Protein AF-A0AAD9LVX7-F1 (afdb_monomer_lite)

Radius of gyration: 35.83 Å; chains: 1; bounding box: 76×62×106 Å

Structure (mmCIF, N/CA/C/O backbone):
data_AF-A0AAD9LVX7-F1
#
_entry.id   AF-A0AAD9LVX7-F1
#
loop_
_atom_site.group_PDB
_atom_site.id
_atom_site.type_symbol
_atom_site.label_atom_id
_atom_site.label_alt_id
_atom_site.label_comp_id
_atom_site.label_asym_id
_atom_site.label_entity_id
_atom_site.label_seq_id
_atom_site.pdbx_PDB_ins_code
_atom_site.Cartn_x
_atom_site.Cartn_y
_atom_site.Cartn_z
_atom_site.occupancy
_atom_site.B_iso_or_equiv
_atom_site.auth_seq_id
_atom_site.auth_comp_id
_atom_site.auth_asym_id
_atom_site.auth_atom_id
_atom_site.pdbx_PDB_model_num
ATOM 1 N N . MET A 1 1 ? 54.732 -47.349 -86.426 1.00 45.59 1 MET A N 1
ATOM 2 C CA . MET A 1 1 ? 56.148 -47.121 -86.055 1.00 45.59 1 MET A CA 1
ATOM 3 C C . MET A 1 1 ? 56.291 -45.668 -85.636 1.00 45.59 1 MET A C 1
ATOM 5 O O . MET A 1 1 ? 55.829 -44.815 -86.376 1.00 45.59 1 MET A O 1
ATOM 9 N N . GLY A 1 2 ? 56.847 -45.414 -84.447 1.00 40.84 2 GLY A N 1
ATOM 10 C CA . GLY A 1 2 ? 57.030 -44.072 -83.874 1.00 40.84 2 GLY A CA 1
ATOM 11 C C . GLY A 1 2 ? 56.782 -44.041 -82.359 1.00 40.84 2 GLY A C 1
ATOM 12 O O . GLY A 1 2 ? 55.695 -43.693 -81.920 1.00 40.84 2 GLY A O 1
ATOM 13 N N . ARG A 1 3 ? 57.773 -44.469 -81.566 1.00 44.25 3 ARG A N 1
ATOM 14 C CA . ARG A 1 3 ? 57.918 -44.171 -80.119 1.00 44.25 3 ARG A CA 1
ATOM 15 C C . ARG A 1 3 ? 58.679 -42.830 -79.980 1.00 44.25 3 ARG A C 1
ATOM 17 O O . ARG A 1 3 ? 59.318 -42.450 -80.958 1.00 44.25 3 ARG 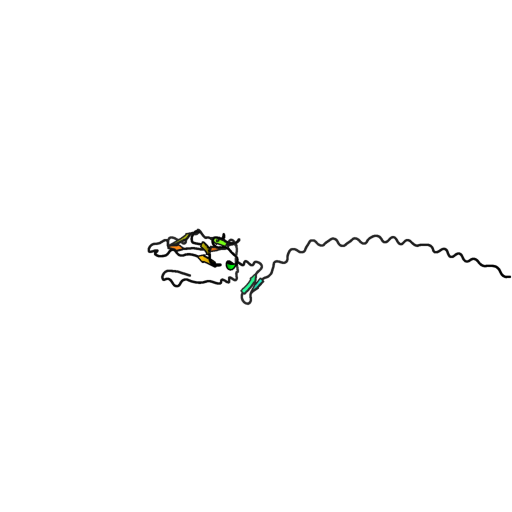A O 1
ATOM 24 N N . PRO A 1 4 ? 58.920 -42.290 -78.772 1.00 53.53 4 PRO A N 1
ATOM 25 C CA . PRO A 1 4 ? 58.061 -41.973 -77.619 1.00 53.53 4 PRO A CA 1
ATOM 26 C C . PRO A 1 4 ? 58.272 -40.486 -77.201 1.00 53.53 4 PRO A C 1
ATOM 28 O O . PRO A 1 4 ? 59.123 -39.816 -77.773 1.00 53.53 4 PRO A O 1
ATOM 31 N N . SER A 1 5 ? 57.603 -39.962 -76.166 1.00 45.97 5 SER A N 1
ATOM 32 C CA . SER A 1 5 ? 58.277 -38.985 -75.286 1.00 45.97 5 SER A CA 1
ATOM 33 C C . SER A 1 5 ? 57.586 -38.826 -73.933 1.00 45.97 5 SER A C 1
ATOM 35 O O . SER A 1 5 ? 56.388 -38.570 -73.849 1.00 45.97 5 SER A O 1
ATOM 37 N N . LEU A 1 6 ? 58.386 -39.019 -72.886 1.00 49.50 6 LEU A N 1
ATOM 38 C CA . LEU A 1 6 ? 58.090 -38.787 -71.477 1.00 49.50 6 LEU A CA 1
ATOM 39 C C . LEU A 1 6 ? 57.990 -37.278 -71.213 1.00 49.50 6 LEU A C 1
ATOM 41 O O . LEU A 1 6 ? 58.884 -36.537 -71.609 1.00 49.50 6 LEU A O 1
ATOM 45 N N . LEU A 1 7 ? 57.005 -36.846 -70.427 1.00 43.28 7 LEU A N 1
ATOM 46 C CA . LEU A 1 7 ? 57.102 -35.602 -69.662 1.00 43.28 7 LEU A CA 1
ATOM 47 C C . LEU A 1 7 ? 56.508 -35.838 -68.273 1.00 43.28 7 LEU A C 1
ATOM 49 O O . LEU A 1 7 ? 55.300 -35.838 -68.058 1.00 43.28 7 LEU A O 1
ATOM 53 N N . VAL A 1 8 ? 57.417 -36.110 -67.342 1.00 49.88 8 VAL A N 1
ATOM 54 C CA . VAL A 1 8 ? 57.184 -36.113 -65.901 1.00 49.88 8 VAL A CA 1
ATOM 55 C C . VAL A 1 8 ? 57.085 -34.652 -65.463 1.00 49.88 8 VAL A C 1
ATOM 57 O O . VAL A 1 8 ? 58.061 -33.916 -65.566 1.00 49.88 8 VAL A O 1
ATOM 60 N N . MET A 1 9 ? 55.918 -34.228 -64.979 1.00 43.91 9 MET A N 1
ATOM 61 C CA . MET A 1 9 ? 55.742 -32.951 -64.282 1.00 43.91 9 MET A CA 1
ATOM 62 C C . MET A 1 9 ? 55.531 -33.245 -62.799 1.00 43.91 9 MET A C 1
ATOM 64 O O . MET A 1 9 ? 54.458 -33.666 -62.371 1.00 43.91 9 MET A O 1
ATOM 68 N N . VAL A 1 10 ? 56.597 -33.056 -62.024 1.00 51.09 10 VAL A N 1
ATOM 69 C CA . VAL A 1 10 ? 56.564 -33.037 -60.561 1.00 51.09 10 VAL A CA 1
ATOM 70 C C . VAL A 1 10 ? 55.946 -31.706 -60.136 1.00 51.09 10 VAL A C 1
ATOM 72 O O . VAL A 1 10 ? 56.569 -30.660 -60.296 1.00 51.09 10 VAL A O 1
ATOM 75 N N . PHE A 1 11 ? 54.733 -31.728 -59.585 1.00 43.81 11 PHE A N 1
ATOM 76 C CA . PHE A 1 11 ? 54.185 -30.569 -58.882 1.00 43.81 11 PHE A CA 1
ATOM 77 C C . PHE A 1 11 ? 54.634 -30.613 -57.418 1.00 43.81 11 PHE A C 1
ATOM 79 O O . PHE A 1 11 ? 54.186 -31.455 -56.641 1.00 43.81 11 PHE A O 1
ATOM 86 N N . LEU A 1 12 ? 55.543 -29.703 -57.049 1.00 47.69 12 LEU A N 1
ATOM 87 C CA . LEU A 1 12 ? 55.889 -29.411 -55.658 1.00 47.69 12 LEU A CA 1
ATOM 88 C C . LEU A 1 12 ? 54.640 -28.896 -54.925 1.00 47.69 12 LEU A C 1
ATOM 90 O O . LEU A 1 12 ? 54.107 -27.838 -55.258 1.00 47.69 12 LEU A O 1
ATOM 94 N N . ALA A 1 13 ? 54.203 -29.618 -53.895 1.00 52.31 13 ALA A N 1
ATOM 95 C CA . ALA A 1 13 ? 53.207 -29.135 -52.951 1.00 52.31 13 ALA A CA 1
ATOM 96 C C . ALA A 1 13 ? 53.859 -28.132 -51.982 1.00 52.31 13 ALA A C 1
ATOM 98 O O . ALA A 1 13 ? 54.647 -28.512 -51.116 1.00 52.31 13 ALA A O 1
ATOM 99 N N . ALA A 1 14 ? 53.535 -26.847 -52.122 1.00 51.28 14 ALA A N 1
ATOM 100 C CA . ALA A 1 14 ? 53.868 -25.832 -51.129 1.00 51.28 14 ALA A CA 1
ATOM 101 C C . ALA A 1 14 ? 52.825 -25.873 -49.999 1.00 51.28 14 ALA A C 1
ATOM 103 O O . ALA A 1 14 ? 51.720 -25.350 -50.137 1.00 51.28 14 ALA A O 1
ATOM 104 N N . CYS A 1 15 ? 53.159 -26.507 -48.874 1.00 43.66 15 CYS A N 1
ATOM 105 C CA . CYS A 1 15 ? 52.340 -26.445 -47.665 1.00 43.66 15 CYS A CA 1
ATOM 106 C C . CYS A 1 15 ? 52.493 -25.063 -47.015 1.00 43.66 15 CYS A C 1
ATOM 108 O O . CYS A 1 15 ? 53.420 -24.830 -46.243 1.00 43.66 15 CYS A O 1
ATOM 110 N N . ALA A 1 16 ? 51.586 -24.135 -47.322 1.00 49.12 16 ALA A N 1
ATOM 111 C CA . ALA A 1 16 ? 51.451 -22.898 -46.564 1.00 49.12 16 ALA A CA 1
ATOM 112 C C . ALA A 1 16 ? 50.833 -23.220 -45.192 1.00 49.12 16 ALA A C 1
ATOM 114 O O . ALA A 1 16 ? 49.634 -23.469 -45.074 1.00 49.12 16 ALA A O 1
ATOM 115 N N . SER A 1 17 ? 51.652 -23.241 -44.142 1.00 58.78 17 SER A N 1
ATOM 116 C CA . SER A 1 17 ? 51.175 -23.329 -42.762 1.00 58.78 17 SER A CA 1
ATOM 117 C C . SER A 1 17 ? 50.508 -22.007 -42.372 1.00 58.78 17 SER A C 1
ATOM 119 O O . SER A 1 17 ? 51.183 -21.027 -42.059 1.00 58.78 17 SER A O 1
ATOM 121 N N . ALA A 1 18 ? 49.177 -21.967 -42.403 1.00 50.09 18 ALA A N 1
ATOM 122 C CA . ALA A 1 18 ? 48.407 -20.869 -41.839 1.00 50.09 18 ALA A CA 1
ATOM 123 C C . ALA A 1 18 ? 48.457 -20.956 -40.306 1.00 50.09 18 ALA A C 1
ATOM 125 O O . ALA A 1 18 ? 47.825 -21.823 -39.700 1.00 50.09 18 ALA A O 1
ATOM 126 N N . SER A 1 19 ? 49.208 -20.062 -39.665 1.00 57.94 19 SER A N 1
ATOM 127 C CA . SER A 1 19 ? 49.110 -19.867 -38.217 1.00 57.94 19 SER A CA 1
ATOM 128 C C . SER A 1 19 ? 47.691 -19.389 -37.879 1.00 57.94 19 SER A C 1
ATOM 130 O O . SER A 1 19 ? 47.219 -18.436 -38.506 1.00 57.94 19 SER A O 1
ATOM 132 N N . PRO A 1 20 ? 46.980 -20.005 -36.917 1.00 49.97 20 PRO A N 1
ATOM 133 C CA . PRO A 1 20 ? 45.634 -19.572 -36.576 1.00 49.97 20 PRO A CA 1
ATOM 134 C C . PRO A 1 20 ? 45.671 -18.137 -36.043 1.00 49.97 20 PRO A C 1
ATOM 136 O O . PRO A 1 20 ? 46.357 -17.837 -35.064 1.00 49.97 20 PRO A O 1
ATOM 139 N N . ALA A 1 21 ? 44.914 -17.248 -36.688 1.00 56.84 21 ALA A N 1
ATOM 140 C CA . ALA A 1 21 ? 44.668 -15.910 -36.178 1.00 56.84 21 ALA A CA 1
ATOM 141 C C . ALA A 1 21 ? 44.067 -16.016 -34.768 1.00 56.84 21 ALA A C 1
ATOM 143 O O . ALA A 1 21 ? 43.119 -16.772 -34.528 1.00 56.84 21 ALA A O 1
ATOM 144 N N . ARG A 1 22 ? 44.642 -15.268 -33.822 1.00 53.34 22 ARG A N 1
ATOM 145 C CA . ARG A 1 22 ? 44.173 -15.202 -32.436 1.00 53.34 22 ARG A CA 1
ATOM 146 C C . ARG A 1 22 ? 42.701 -14.783 -32.457 1.00 53.34 22 ARG A C 1
ATOM 148 O O . ARG A 1 22 ? 42.390 -13.676 -32.891 1.00 53.34 22 ARG A O 1
ATOM 155 N N . ARG A 1 23 ? 41.797 -15.677 -32.033 1.00 48.44 23 ARG A N 1
ATOM 156 C CA . ARG A 1 23 ? 40.366 -15.361 -31.914 1.00 48.44 23 ARG A CA 1
ATOM 157 C C . ARG A 1 23 ? 40.219 -14.088 -31.071 1.00 48.44 23 ARG A C 1
ATOM 159 O O . ARG A 1 23 ? 40.911 -13.989 -30.053 1.00 48.44 23 ARG A O 1
ATOM 166 N N . PRO A 1 24 ? 39.357 -13.132 -31.457 1.00 51.03 24 PRO A N 1
ATOM 167 C CA . PRO A 1 24 ? 39.052 -12.007 -30.589 1.00 51.03 24 PRO A CA 1
ATOM 168 C C . PRO A 1 24 ? 38.587 -12.568 -29.243 1.00 51.03 24 PRO A C 1
ATOM 170 O O . PRO A 1 24 ? 37.709 -13.433 -29.199 1.00 51.03 24 PRO A O 1
ATOM 173 N N . SER A 1 25 ? 39.226 -12.131 -28.153 1.00 56.84 25 SER A N 1
ATOM 174 C CA . SER A 1 25 ? 38.724 -12.421 -26.811 1.00 56.84 25 SER A CA 1
ATOM 175 C C . SER A 1 25 ? 37.248 -12.031 -26.763 1.00 56.84 25 SER A C 1
ATOM 177 O O . SER A 1 25 ? 36.914 -10.957 -27.275 1.00 56.84 25 SER A O 1
ATOM 179 N N . PRO A 1 26 ? 36.367 -12.837 -26.144 1.00 48.19 26 PRO A N 1
ATOM 180 C CA . PRO A 1 26 ? 35.028 -12.375 -25.835 1.00 48.19 26 PRO A CA 1
ATOM 181 C C . PRO A 1 26 ? 35.179 -11.077 -25.047 1.00 48.19 26 PRO A C 1
ATOM 183 O O . PRO A 1 26 ? 35.809 -11.057 -23.984 1.00 48.19 26 PRO A O 1
ATOM 186 N N . SER A 1 27 ? 34.667 -9.977 -25.593 1.00 57.34 27 SER A N 1
ATOM 187 C CA . SER A 1 27 ? 34.474 -8.774 -24.804 1.00 57.34 27 SER A CA 1
ATOM 188 C C . SER A 1 27 ? 33.665 -9.177 -23.575 1.00 57.34 27 SER A C 1
ATOM 190 O O . SER A 1 27 ? 32.687 -9.924 -23.668 1.00 57.34 27 SER A O 1
ATOM 192 N N . LYS A 1 28 ? 34.119 -8.728 -22.401 1.00 50.62 28 LYS A N 1
ATOM 193 C CA . LYS A 1 28 ? 33.353 -8.806 -21.155 1.00 50.62 28 LYS A CA 1
ATOM 194 C C . LYS A 1 28 ? 31.904 -8.414 -21.493 1.00 50.62 28 LYS A C 1
ATOM 196 O O . LYS A 1 28 ? 31.755 -7.394 -22.174 1.00 50.62 28 LYS A O 1
ATOM 201 N N . PRO A 1 29 ? 30.871 -9.191 -21.104 1.00 50.69 29 PRO A N 1
ATOM 202 C CA . PRO A 1 29 ? 29.495 -8.828 -21.414 1.00 50.69 29 PRO A CA 1
ATOM 203 C C . PRO A 1 29 ? 29.289 -7.371 -21.015 1.00 50.69 29 PRO A C 1
ATOM 205 O O . PRO A 1 29 ? 29.652 -6.990 -19.896 1.00 50.69 29 PRO A O 1
ATOM 208 N N . ALA A 1 30 ? 28.792 -6.552 -21.944 1.00 57.50 30 ALA A N 1
ATOM 209 C CA . ALA A 1 30 ? 28.397 -5.194 -21.617 1.00 57.50 30 ALA A CA 1
ATOM 210 C C . ALA A 1 30 ? 27.492 -5.273 -20.382 1.00 57.50 30 ALA A C 1
ATOM 212 O O . ALA A 1 30 ? 26.610 -6.136 -20.319 1.00 57.50 30 ALA A O 1
ATOM 213 N N . ALA A 1 31 ? 27.760 -4.434 -19.378 1.00 55.72 31 ALA A N 1
ATOM 214 C CA . ALA A 1 31 ? 26.890 -4.346 -18.215 1.00 55.72 31 ALA A CA 1
ATOM 215 C C . ALA A 1 31 ? 25.439 -4.200 -18.712 1.00 55.72 31 ALA A C 1
ATOM 217 O O . ALA A 1 31 ? 25.233 -3.467 -19.686 1.00 55.72 31 ALA A O 1
ATOM 218 N N . PRO A 1 32 ? 24.457 -4.900 -18.111 1.00 53.56 32 PRO A N 1
ATOM 219 C CA . PRO A 1 32 ? 23.066 -4.768 -18.515 1.00 53.56 32 PRO A CA 1
ATOM 220 C C . PRO A 1 32 ? 22.719 -3.284 -18.575 1.00 53.56 32 PRO A C 1
ATOM 222 O O . PRO A 1 32 ? 22.871 -2.581 -17.574 1.00 53.56 32 PRO A O 1
ATOM 225 N N . VAL A 1 33 ? 22.323 -2.795 -19.753 1.00 56.25 33 VAL A N 1
ATOM 226 C CA . VAL A 1 33 ? 21.840 -1.420 -19.884 1.00 56.25 33 VAL A CA 1
ATOM 227 C C . VAL A 1 33 ? 20.663 -1.306 -18.915 1.00 56.25 33 VAL A C 1
ATOM 229 O O . VAL A 1 33 ? 19.728 -2.106 -19.037 1.00 56.25 33 VAL A O 1
ATOM 232 N N . PRO A 1 34 ? 20.705 -0.395 -17.925 1.00 61.19 34 PRO A N 1
ATOM 233 C CA . PRO A 1 34 ? 19.588 -0.204 -17.013 1.00 61.19 34 PRO A CA 1
ATOM 234 C C . PRO A 1 34 ? 18.339 0.015 -17.857 1.00 61.19 34 PRO A C 1
ATOM 236 O O . PRO A 1 34 ? 18.362 0.851 -18.757 1.00 61.19 34 PRO A O 1
ATOM 239 N N . SER A 1 35 ? 17.281 -0.763 -17.634 1.00 72.38 35 SER A N 1
ATOM 240 C CA . SER A 1 35 ? 16.040 -0.583 -18.382 1.00 72.38 35 SER A CA 1
ATOM 241 C C . SER A 1 35 ? 15.548 0.846 -18.146 1.00 72.38 35 SER A C 1
ATOM 243 O O . SER A 1 35 ? 15.197 1.210 -17.026 1.00 72.38 35 SER A O 1
ATOM 245 N N . VAL A 1 36 ? 15.615 1.674 -19.187 1.00 85.25 36 VAL A N 1
ATOM 246 C CA . VAL A 1 36 ? 15.230 3.082 -19.137 1.00 85.25 36 VAL A CA 1
ATOM 247 C C . VAL A 1 36 ? 13.727 3.172 -19.371 1.00 85.25 36 VAL A C 1
ATOM 249 O O . VAL A 1 36 ? 13.224 2.683 -20.382 1.00 85.25 36 VAL A O 1
ATOM 252 N N . TYR A 1 37 ? 13.007 3.798 -18.444 1.00 85.19 37 TYR A N 1
ATOM 253 C CA . TYR A 1 37 ? 11.564 4.002 -18.525 1.00 85.19 37 TYR A CA 1
ATOM 254 C C . TYR A 1 37 ? 11.266 5.486 -18.705 1.00 85.19 37 TYR A C 1
ATOM 256 O O . TYR A 1 37 ? 11.435 6.268 -17.771 1.00 85.19 37 TYR A O 1
ATOM 264 N N . THR A 1 38 ? 10.804 5.871 -19.891 1.00 90.38 38 THR A N 1
ATOM 265 C CA . THR A 1 38 ? 10.381 7.247 -20.172 1.00 90.38 38 THR A CA 1
ATOM 266 C C . THR A 1 38 ? 8.876 7.361 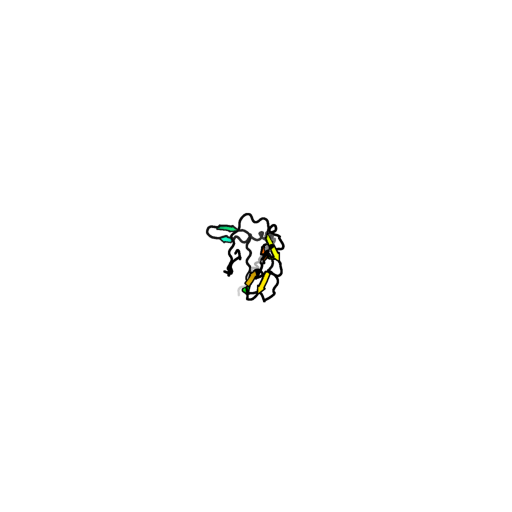-19.990 1.00 90.38 38 THR A C 1
ATOM 268 O O . THR A 1 38 ? 8.109 6.660 -20.651 1.00 90.38 38 THR A O 1
ATOM 271 N N . ILE A 1 39 ? 8.453 8.249 -19.097 1.00 88.31 39 ILE A N 1
ATOM 272 C CA . ILE A 1 39 ? 7.053 8.618 -18.918 1.00 88.31 39 ILE A CA 1
ATOM 273 C C . ILE A 1 39 ? 6.872 10.007 -19.537 1.00 88.31 39 ILE A C 1
ATOM 275 O O . ILE A 1 39 ? 7.559 10.937 -19.096 1.00 88.31 39 ILE A O 1
ATOM 279 N N . PRO A 1 40 ? 5.978 10.167 -20.534 1.00 90.50 40 PRO A N 1
ATOM 280 C CA . PRO A 1 40 ? 5.642 11.482 -21.069 1.00 90.50 40 PRO A CA 1
ATOM 281 C C . PRO A 1 40 ? 5.338 12.455 -19.928 1.00 90.50 40 PRO A C 1
ATOM 283 O O . PRO A 1 40 ? 4.672 12.082 -18.962 1.00 90.50 40 PRO A O 1
ATOM 286 N N . ASP A 1 41 ? 5.910 13.653 -20.010 1.00 86.62 41 ASP A N 1
ATOM 287 C CA . ASP A 1 41 ? 5.718 14.761 -19.063 1.00 86.62 41 ASP A CA 1
ATOM 288 C C . ASP A 1 41 ? 6.228 14.545 -17.622 1.00 86.62 41 ASP A C 1
ATOM 290 O O . ASP A 1 41 ? 6.185 15.472 -16.817 1.00 86.62 41 ASP A O 1
ATOM 294 N N . ALA A 1 42 ? 6.777 13.370 -17.287 1.00 88.56 42 ALA A N 1
ATOM 295 C CA . ALA A 1 42 ? 7.375 13.095 -15.971 1.00 88.56 42 ALA A CA 1
ATOM 296 C C . ALA A 1 42 ? 8.886 12.805 -16.021 1.00 88.56 42 ALA A C 1
ATOM 298 O O . ALA A 1 42 ? 9.570 12.927 -15.005 1.00 88.56 42 ALA A O 1
ATOM 299 N N . GLY A 1 43 ? 9.419 12.441 -17.191 1.00 89.94 43 GLY A N 1
ATOM 300 C CA . GLY A 1 43 ? 10.849 12.233 -17.414 1.00 89.94 43 GLY A CA 1
ATOM 301 C C . GLY A 1 43 ? 11.258 10.762 -17.471 1.00 89.94 43 GLY A C 1
ATOM 302 O O . GLY A 1 43 ? 10.469 9.881 -17.820 1.00 89.94 43 GLY A O 1
ATOM 303 N N . THR A 1 44 ? 12.530 10.512 -17.164 1.00 92.06 44 THR A N 1
ATOM 304 C CA . THR A 1 44 ? 13.187 9.225 -17.394 1.00 92.06 44 THR A CA 1
ATOM 305 C C . THR A 1 44 ? 13.629 8.586 -16.083 1.00 92.06 44 THR A C 1
ATOM 307 O O . THR A 1 44 ? 14.325 9.207 -15.281 1.00 92.06 44 THR A O 1
ATOM 310 N N . PHE A 1 45 ? 13.274 7.317 -15.893 1.00 90.19 45 PHE A N 1
ATOM 311 C CA . PHE A 1 45 ? 13.533 6.549 -14.679 1.00 90.19 45 PHE A CA 1
ATOM 312 C C . PHE A 1 45 ? 14.369 5.306 -14.985 1.00 90.19 45 PHE A C 1
ATOM 314 O O . PHE A 1 45 ? 14.201 4.660 -16.016 1.00 90.19 45 PHE A O 1
ATOM 321 N N . THR A 1 46 ? 15.259 4.946 -14.064 1.00 90.00 46 THR A N 1
ATOM 322 C CA . THR A 1 46 ? 16.118 3.752 -14.161 1.00 90.00 46 THR A CA 1
ATOM 323 C C . THR A 1 46 ? 15.566 2.552 -13.396 1.00 90.00 46 THR A C 1
ATOM 325 O O . THR A 1 46 ? 16.081 1.445 -13.522 1.00 90.00 46 THR A O 1
ATOM 328 N N . ASN A 1 47 ? 14.520 2.767 -12.595 1.00 87.88 47 ASN A N 1
ATOM 329 C CA . ASN A 1 47 ? 13.865 1.748 -11.788 1.00 87.88 47 ASN A CA 1
ATOM 330 C C . ASN A 1 47 ? 12.363 1.770 -12.065 1.00 87.88 47 ASN A C 1
ATOM 332 O O . ASN A 1 47 ? 11.766 2.838 -12.198 1.00 87.88 47 ASN A O 1
ATOM 336 N N . ARG A 1 48 ? 11.749 0.587 -12.102 1.00 89.50 48 ARG A N 1
ATOM 337 C CA . ARG A 1 48 ? 10.300 0.419 -12.203 1.00 89.50 48 ARG A CA 1
ATOM 338 C C . ARG A 1 48 ? 9.857 -0.706 -11.292 1.00 89.50 48 ARG A C 1
ATOM 340 O O . ARG A 1 48 ? 10.484 -1.762 -11.254 1.00 89.50 48 ARG A O 1
ATOM 347 N N . GLN A 1 49 ? 8.732 -0.487 -10.625 1.00 90.69 49 GLN A N 1
ATOM 348 C CA . GLN A 1 49 ? 8.034 -1.526 -9.894 1.00 90.69 49 GLN A CA 1
ATOM 349 C C . GLN A 1 49 ? 6.555 -1.527 -10.268 1.00 90.69 49 GLN A C 1
ATOM 351 O O . GLN A 1 49 ? 5.964 -0.485 -10.547 1.00 90.69 49 GLN A O 1
ATOM 356 N N . THR A 1 50 ? 5.968 -2.714 -10.361 1.00 93.25 50 THR A N 1
ATOM 357 C CA . THR A 1 50 ? 4.559 -2.903 -10.707 1.00 93.25 50 THR A CA 1
ATOM 358 C C . THR A 1 50 ? 4.035 -4.077 -9.900 1.00 93.25 50 THR A C 1
ATOM 360 O O . THR A 1 50 ? 4.726 -5.085 -9.754 1.00 93.25 50 THR A O 1
ATOM 363 N N . TRP A 1 51 ? 2.829 -3.924 -9.366 1.00 95.44 51 TRP A N 1
ATOM 364 C CA . TRP A 1 51 ? 2.140 -4.954 -8.607 1.00 95.44 51 TRP A CA 1
ATOM 365 C C . TRP A 1 51 ? 0.764 -5.157 -9.222 1.00 95.44 51 TRP A C 1
ATOM 367 O O . TRP A 1 51 ? -0.003 -4.204 -9.331 1.00 95.44 51 TRP A O 1
ATOM 377 N N . ASP A 1 52 ? 0.485 -6.388 -9.635 1.00 96.38 52 ASP A N 1
ATOM 378 C CA . ASP A 1 52 ? -0.820 -6.798 -10.139 1.00 96.38 52 ASP A CA 1
ATOM 379 C C . ASP A 1 52 ? -1.453 -7.763 -9.135 1.00 96.38 52 ASP A C 1
ATOM 381 O O . ASP A 1 52 ? -1.104 -8.945 -9.069 1.00 96.38 52 ASP A O 1
ATOM 385 N N . PHE A 1 53 ? -2.353 -7.228 -8.312 1.00 97.62 53 PHE A N 1
ATOM 386 C CA . PHE A 1 53 ? -3.021 -7.989 -7.261 1.00 97.62 53 PHE A CA 1
ATOM 387 C C . PHE A 1 53 ? -4.089 -8.945 -7.807 1.00 97.62 53 PHE A C 1
ATOM 389 O O . PHE A 1 53 ? -4.452 -9.881 -7.099 1.00 97.62 53 PHE A O 1
ATOM 396 N N . SER A 1 54 ? -4.538 -8.776 -9.059 1.00 96.81 54 SER A N 1
ATOM 397 C CA . SER A 1 54 ? -5.564 -9.635 -9.673 1.00 96.81 54 SER A CA 1
ATOM 398 C C . SER A 1 54 ? -5.074 -11.066 -9.908 1.00 96.81 54 SER A C 1
ATOM 400 O O . SER A 1 54 ? -5.865 -12.001 -9.990 1.00 96.81 54 SER A O 1
ATOM 402 N N . THR A 1 55 ? -3.753 -11.244 -9.959 1.00 96.50 55 THR A N 1
ATOM 403 C CA . THR A 1 55 ? -3.085 -12.542 -10.131 1.00 96.50 55 THR A CA 1
ATOM 404 C C . THR A 1 55 ? -2.846 -13.289 -8.818 1.00 96.50 55 THR A C 1
ATOM 406 O O . THR A 1 55 ? -2.364 -14.423 -8.829 1.00 96.50 55 THR A O 1
ATOM 409 N N . LEU A 1 56 ? -3.141 -12.661 -7.677 1.00 97.50 56 LEU A N 1
ATOM 410 C CA . LEU A 1 56 ? -2.877 -13.209 -6.353 1.00 97.50 56 LEU A CA 1
ATOM 411 C C . LEU A 1 56 ? -4.141 -13.845 -5.768 1.00 97.50 56 LEU A C 1
ATOM 413 O O . LEU A 1 56 ? -5.242 -13.324 -5.923 1.00 97.50 56 LEU A O 1
ATOM 417 N N . SER A 1 57 ? -3.975 -14.954 -5.047 1.00 98.06 57 SER A N 1
ATOM 418 C CA . SER A 1 57 ? -5.068 -15.578 -4.300 1.00 98.06 57 SER A CA 1
ATOM 419 C C . SER A 1 57 ? -5.449 -14.760 -3.063 1.00 98.06 57 SER A C 1
ATOM 421 O O . SER A 1 57 ? -4.605 -14.091 -2.461 1.00 98.06 57 SER A O 1
ATOM 423 N N . ASP A 1 58 ? -6.692 -14.896 -2.611 1.00 98.12 58 ASP A N 1
ATOM 424 C CA . ASP A 1 58 ? -7.132 -14.339 -1.332 1.00 98.12 58 ASP A CA 1
ATOM 425 C C . ASP A 1 58 ? -6.229 -14.811 -0.181 1.00 98.12 58 ASP A C 1
ATOM 427 O O . ASP A 1 58 ? -5.814 -15.971 -0.111 1.00 98.12 58 ASP A O 1
ATOM 431 N N . GLY A 1 59 ? -5.872 -13.884 0.709 1.00 97.31 59 GLY A N 1
ATOM 432 C CA . GLY A 1 59 ? -4.944 -14.138 1.813 1.00 97.31 59 GLY A CA 1
ATOM 433 C C . GLY A 1 59 ? -3.473 -14.272 1.400 1.00 97.31 59 GLY A C 1
ATOM 434 O O . GLY A 1 59 ? -2.631 -14.566 2.254 1.00 97.31 59 GLY A O 1
ATOM 435 N N . ALA A 1 60 ? -3.128 -14.043 0.126 1.00 97.94 60 ALA A N 1
ATOM 436 C CA . ALA A 1 60 ? -1.738 -14.006 -0.307 1.00 97.94 60 ALA A CA 1
ATOM 437 C C . ALA A 1 60 ? -0.930 -12.968 0.485 1.00 97.94 60 ALA A C 1
ATOM 439 O O . ALA A 1 60 ? -1.417 -11.908 0.889 1.00 97.94 60 ALA A O 1
ATOM 440 N N . LYS A 1 61 ? 0.355 -13.272 0.677 1.00 96.94 61 LYS A N 1
ATOM 441 C CA . LYS A 1 61 ? 1.304 -12.319 1.256 1.00 96.94 61 LYS A CA 1
ATOM 442 C C . LYS A 1 61 ? 1.476 -11.129 0.315 1.00 96.94 61 LYS A C 1
ATOM 444 O O . LYS A 1 61 ? 1.398 -11.280 -0.903 1.00 96.94 61 LYS A O 1
ATOM 449 N N . LEU A 1 62 ? 1.796 -9.968 0.887 1.00 97.00 62 LEU A N 1
ATOM 450 C CA . LEU A 1 62 ? 2.169 -8.802 0.091 1.00 97.00 62 LEU A CA 1
ATOM 451 C C . LEU A 1 62 ? 3.321 -9.152 -0.864 1.00 97.00 62 LEU A C 1
ATOM 453 O O . LEU A 1 62 ? 4.293 -9.794 -0.442 1.00 97.00 62 LEU A O 1
ATOM 457 N N . PRO A 1 63 ? 3.234 -8.735 -2.138 1.00 96.38 63 PRO A N 1
ATOM 458 C CA . PRO A 1 63 ? 4.289 -8.990 -3.099 1.00 96.38 63 PRO A CA 1
ATOM 459 C C . PRO A 1 63 ? 5.571 -8.257 -2.697 1.00 96.38 63 PRO A C 1
ATOM 461 O O . PRO A 1 63 ? 5.558 -7.246 -1.988 1.00 96.38 63 PRO A O 1
ATOM 464 N N . ARG A 1 64 ? 6.707 -8.765 -3.183 1.00 95.50 64 ARG A N 1
ATOM 465 C CA . ARG A 1 64 ? 8.020 -8.183 -2.895 1.00 95.50 64 ARG A CA 1
ATOM 466 C C . ARG A 1 64 ? 8.027 -6.684 -3.206 1.00 95.50 64 ARG A C 1
ATOM 468 O O . ARG A 1 64 ? 7.568 -6.244 -4.260 1.00 95.50 64 ARG A O 1
ATOM 475 N N . GLY A 1 65 ? 8.610 -5.921 -2.288 1.00 94.38 65 GLY A N 1
ATOM 476 C CA . GLY A 1 65 ? 8.753 -4.474 -2.391 1.00 94.38 65 GLY A CA 1
ATOM 477 C C . GLY A 1 65 ? 7.608 -3.661 -1.807 1.00 94.38 65 GLY A C 1
ATOM 478 O O . GLY A 1 65 ? 7.702 -2.437 -1.810 1.00 94.38 65 GLY A O 1
ATOM 479 N N . LEU A 1 66 ? 6.582 -4.320 -1.267 1.00 96.25 66 LEU A N 1
ATOM 480 C CA . LEU A 1 66 ? 5.593 -3.715 -0.385 1.00 96.25 66 LEU A CA 1
ATOM 481 C C . LEU A 1 66 ? 5.712 -4.308 1.014 1.00 96.25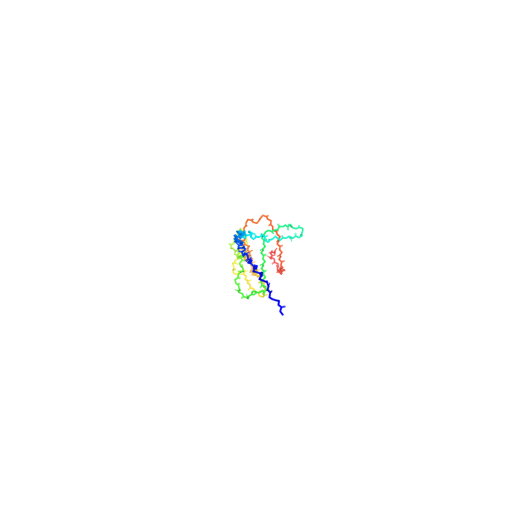 66 LEU A C 1
ATOM 483 O O . LEU A 1 66 ? 6.047 -5.480 1.192 1.00 96.25 66 LEU A O 1
ATOM 487 N N . ARG A 1 67 ? 5.390 -3.496 2.016 1.00 96.19 67 ARG A N 1
ATOM 488 C CA . ARG A 1 67 ? 5.165 -3.958 3.384 1.00 96.19 67 ARG A CA 1
ATOM 489 C C . ARG A 1 67 ? 4.005 -3.199 4.002 1.00 96.19 67 ARG A C 1
ATOM 491 O O . ARG A 1 67 ? 3.838 -2.009 3.743 1.00 96.19 67 ARG A O 1
ATOM 498 N N . ALA A 1 68 ? 3.252 -3.874 4.863 1.00 96.69 68 ALA A N 1
ATOM 499 C CA . ALA A 1 68 ? 2.306 -3.196 5.729 1.00 96.69 68 ALA A CA 1
ATOM 500 C C . ALA A 1 68 ? 3.075 -2.294 6.702 1.00 96.69 68 ALA A C 1
ATOM 502 O O . ALA A 1 68 ? 4.129 -2.674 7.236 1.00 96.69 68 ALA A O 1
ATOM 503 N N . SER A 1 69 ? 2.568 -1.088 6.900 1.00 92.12 69 SER A N 1
ATOM 504 C CA . SER A 1 69 ? 3.131 -0.164 7.863 1.00 92.12 69 SER A CA 1
ATOM 505 C C . SER A 1 69 ? 2.793 -0.578 9.288 1.00 92.12 69 SER A C 1
ATOM 507 O O . SER A 1 69 ? 1.827 -1.289 9.559 1.00 92.12 69 SER A O 1
ATOM 509 N N . LYS A 1 70 ? 3.651 -0.125 10.191 1.00 88.00 70 LYS A N 1
ATOM 510 C CA . LYS A 1 70 ? 3.467 -0.160 11.645 1.00 88.00 70 LYS A CA 1
ATOM 511 C C . LYS A 1 70 ? 3.822 1.202 12.244 1.00 88.00 70 LYS A C 1
ATOM 513 O O . LYS A 1 70 ? 4.156 1.286 13.420 1.00 88.00 70 LYS A O 1
ATOM 518 N N . TYR A 1 71 ? 3.901 2.233 11.401 1.00 81.06 71 TYR A N 1
ATOM 519 C CA . TYR A 1 71 ? 4.338 3.552 11.819 1.00 81.06 71 TYR A CA 1
ATOM 520 C C . TYR A 1 71 ? 3.170 4.264 12.513 1.00 81.06 71 TYR A C 1
ATOM 522 O O . TYR A 1 71 ? 2.099 4.355 11.914 1.00 81.06 71 TYR A O 1
ATOM 530 N N . PRO A 1 72 ? 3.333 4.735 13.759 1.00 74.00 72 PRO A N 1
ATOM 531 C CA . PRO A 1 72 ? 2.323 5.565 14.401 1.00 74.00 72 PRO A CA 1
ATOM 532 C C . PRO A 1 72 ? 2.340 6.972 13.794 1.00 74.00 72 PRO A C 1
ATOM 534 O O . PRO A 1 72 ? 3.409 7.551 13.595 1.00 74.00 72 PRO A O 1
ATOM 537 N N . VAL A 1 73 ? 1.165 7.541 13.513 1.00 80.19 73 VAL A N 1
ATOM 538 C CA . VAL A 1 73 ? 1.045 8.924 13.022 1.00 80.19 73 VAL A CA 1
ATOM 539 C C . VAL A 1 73 ? 0.590 9.812 14.175 1.00 80.19 73 VAL A C 1
ATOM 541 O O . VAL A 1 73 ? -0.605 10.047 14.391 1.00 80.19 73 VAL A O 1
ATOM 544 N N . GLY A 1 74 ? 1.578 10.279 14.943 1.00 82.56 74 GLY A N 1
ATOM 545 C CA . GLY A 1 74 ? 1.338 10.973 16.209 1.00 82.56 74 GLY A CA 1
ATOM 546 C C . GLY A 1 74 ? 0.436 10.142 17.125 1.00 82.56 74 GLY A C 1
ATOM 547 O O . GLY A 1 74 ? 0.542 8.917 17.150 1.00 82.56 74 GLY A O 1
ATOM 548 N N . ASP A 1 75 ? -0.501 10.812 17.796 1.00 85.19 75 ASP A N 1
ATOM 549 C CA . ASP A 1 75 ? -1.458 10.171 18.712 1.00 85.19 75 ASP A CA 1
ATOM 550 C C . ASP A 1 75 ? -2.844 9.949 18.077 1.00 85.19 75 ASP A C 1
ATOM 552 O O . ASP A 1 75 ? -3.794 9.534 18.739 1.00 85.19 75 ASP A O 1
ATOM 556 N N . THR A 1 76 ? -2.983 10.245 16.780 1.00 88.25 76 THR A N 1
ATOM 557 C CA . THR A 1 76 ? -4.291 10.299 16.106 1.00 88.25 76 THR A CA 1
ATOM 558 C C . THR A 1 76 ? -4.606 9.057 15.285 1.00 88.25 76 THR A C 1
ATOM 560 O O . THR A 1 76 ? -5.782 8.721 15.157 1.00 88.25 76 THR A O 1
ATOM 563 N N . HIS A 1 77 ? -3.591 8.371 14.743 1.00 89.19 77 HIS A N 1
ATOM 564 C CA . HIS A 1 77 ? -3.781 7.193 13.896 1.00 89.19 77 HIS A CA 1
ATOM 565 C C . HIS A 1 77 ? -2.763 6.088 14.185 1.00 89.19 77 HIS A C 1
ATOM 567 O O . HIS A 1 77 ? -1.581 6.336 14.437 1.00 89.19 77 HIS A O 1
ATOM 573 N N . GLU A 1 78 ? -3.234 4.852 14.067 1.00 92.06 78 GLU A N 1
ATOM 574 C CA . GLU A 1 78 ? -2.454 3.630 14.197 1.00 92.06 78 GLU A CA 1
ATOM 575 C C . GLU A 1 78 ? -2.674 2.740 12.964 1.00 92.06 78 GLU A C 1
ATOM 577 O O . GLU A 1 78 ? -3.801 2.353 12.638 1.00 92.06 78 GLU A O 1
ATOM 582 N N . TYR A 1 79 ? -1.590 2.369 12.282 1.00 93.56 79 TYR A N 1
ATOM 583 C CA . TYR A 1 79 ? -1.658 1.438 11.158 1.00 93.56 79 TYR A CA 1
ATOM 584 C C . TYR A 1 79 ? -1.372 0.014 11.597 1.00 93.56 79 TYR A C 1
ATOM 586 O O . TYR A 1 79 ? -0.318 -0.302 12.155 1.00 93.56 79 TYR A O 1
ATOM 594 N N . LEU A 1 80 ? -2.324 -0.867 11.303 1.00 93.94 80 LEU A N 1
ATOM 595 C CA . LEU A 1 80 ? -2.300 -2.243 11.763 1.00 93.94 80 LEU A CA 1
ATOM 596 C C . LEU A 1 80 ? -2.078 -3.177 10.576 1.00 93.94 80 LEU A C 1
ATOM 598 O O . LEU A 1 80 ? -2.887 -3.183 9.649 1.00 93.94 80 LEU A O 1
ATOM 602 N N . PRO A 1 81 ? -1.055 -4.051 10.606 1.00 95.50 81 PRO A N 1
ATOM 603 C CA . PRO A 1 81 ? -0.800 -4.975 9.504 1.00 95.50 81 PRO A CA 1
ATOM 604 C C . PRO A 1 81 ? -1.983 -5.876 9.151 1.00 95.50 81 PRO A C 1
ATOM 606 O O . PRO A 1 81 ? -2.159 -6.221 7.991 1.00 95.50 81 PRO A O 1
ATOM 609 N N . ARG A 1 82 ? -2.831 -6.223 10.131 1.00 95.25 82 ARG A N 1
ATOM 610 C CA . ARG A 1 82 ? -4.054 -7.013 9.898 1.00 95.25 82 ARG A CA 1
ATOM 611 C C . ARG A 1 82 ? -5.094 -6.301 9.024 1.00 95.25 82 ARG A C 1
ATOM 613 O O . ARG A 1 82 ? -6.007 -6.948 8.528 1.00 95.25 82 ARG A O 1
ATOM 620 N N . ASN A 1 83 ? -4.986 -4.982 8.879 1.00 96.25 83 ASN A N 1
ATOM 621 C CA . ASN A 1 83 ? -5.853 -4.168 8.034 1.00 96.25 83 ASN A CA 1
ATOM 622 C C . ASN A 1 83 ? -5.305 -4.023 6.607 1.00 96.25 83 ASN A C 1
ATOM 624 O O . ASN A 1 83 ? -5.862 -3.263 5.822 1.00 96.25 83 ASN A O 1
ATOM 628 N N . VAL A 1 84 ? -4.238 -4.751 6.267 1.00 97.75 84 VAL A N 1
ATOM 629 C CA . VAL A 1 84 ? -3.653 -4.811 4.928 1.00 97.75 84 VAL A CA 1
ATOM 630 C C . VAL A 1 84 ? -3.704 -6.255 4.445 1.00 97.75 84 VAL A C 1
ATOM 632 O O . VAL A 1 84 ? -3.015 -7.116 4.993 1.00 97.75 84 VAL A O 1
ATOM 635 N N . PHE A 1 85 ? -4.515 -6.542 3.431 1.00 98.12 85 PHE A N 1
ATOM 636 C CA . PHE A 1 85 ? -4.701 -7.915 2.954 1.00 98.12 85 PHE A CA 1
ATOM 637 C C . PHE A 1 85 ? -5.058 -7.979 1.470 1.00 98.12 85 PHE A C 1
ATOM 639 O O . PHE A 1 85 ? -5.608 -7.039 0.902 1.00 98.12 85 PHE A O 1
ATOM 646 N N . ILE A 1 86 ? -4.739 -9.109 0.839 1.00 98.44 86 ILE A N 1
ATOM 647 C CA . ILE A 1 86 ? -5.149 -9.401 -0.534 1.00 98.44 86 ILE A CA 1
ATOM 648 C C . ILE A 1 86 ? -6.487 -10.131 -0.498 1.00 98.44 86 ILE A C 1
ATOM 650 O O . ILE A 1 86 ? -6.606 -11.158 0.173 1.00 98.44 86 ILE A O 1
ATOM 654 N N . GLN A 1 87 ? -7.479 -9.595 -1.202 1.00 98.38 87 GLN A N 1
ATOM 655 C CA . GLN A 1 87 ? -8.779 -10.240 -1.370 1.00 98.38 87 GLN A CA 1
ATOM 656 C C . GLN A 1 87 ? -9.475 -9.727 -2.632 1.00 98.38 87 GLN A C 1
ATOM 658 O O . GLN A 1 87 ? -9.416 -8.530 -2.923 1.00 98.38 87 GLN A O 1
ATOM 663 N N . GLY A 1 88 ? -10.135 -10.623 -3.367 1.00 97.12 88 GLY A N 1
ATOM 664 C CA . GLY A 1 88 ? -10.939 -10.287 -4.544 1.00 97.12 88 GLY A CA 1
ATOM 665 C C . GLY A 1 88 ? -10.122 -9.715 -5.703 1.00 97.12 88 GLY A C 1
ATOM 666 O O . GLY A 1 88 ? -10.660 -8.965 -6.509 1.00 97.12 88 GLY A O 1
ATOM 667 N N . GLY A 1 89 ? -8.821 -10.015 -5.762 1.00 96.88 89 GLY A N 1
ATOM 668 C CA . GLY A 1 89 ? -7.903 -9.456 -6.757 1.00 96.88 89 GLY A CA 1
ATOM 669 C C . GLY A 1 89 ? -7.398 -8.037 -6.456 1.00 96.88 89 GLY A C 1
ATOM 670 O O . GLY A 1 89 ? -6.799 -7.411 -7.328 1.00 96.88 89 GLY A O 1
ATOM 671 N N . TYR A 1 90 ? -7.601 -7.528 -5.235 1.00 97.69 90 TYR A N 1
ATOM 672 C CA . TYR A 1 90 ? -7.157 -6.197 -4.810 1.00 97.69 90 TYR A CA 1
ATOM 673 C C . TYR A 1 90 ? -6.275 -6.251 -3.562 1.00 97.69 90 TYR A C 1
ATOM 675 O O . TYR A 1 90 ? -6.395 -7.140 -2.715 1.00 97.69 90 TYR A O 1
ATOM 683 N N . LEU A 1 91 ? -5.420 -5.236 -3.420 1.00 98.00 91 LEU A N 1
ATOM 684 C CA . LEU A 1 91 ? -4.850 -4.865 -2.133 1.00 98.00 91 LEU A CA 1
ATOM 685 C C . LEU A 1 91 ? -5.879 -4.041 -1.357 1.00 98.00 91 LEU A C 1
ATOM 687 O O . LEU A 1 91 ? -6.208 -2.927 -1.754 1.00 98.00 91 LEU A O 1
ATOM 691 N N . ASN A 1 92 ? -6.349 -4.581 -0.240 1.00 97.56 92 ASN A N 1
ATOM 692 C CA . ASN A 1 92 ? -7.319 -3.934 0.628 1.00 97.56 92 ASN A CA 1
ATOM 693 C C . ASN A 1 92 ? -6.600 -3.224 1.774 1.00 97.56 92 ASN A C 1
ATOM 695 O O . ASN A 1 92 ? -5.781 -3.830 2.471 1.00 97.56 92 ASN A O 1
ATOM 699 N N . LEU A 1 93 ? -6.951 -1.955 1.978 1.00 95.69 93 LEU A N 1
ATOM 700 C CA . LEU A 1 93 ? -6.558 -1.148 3.129 1.00 95.69 93 LEU A CA 1
ATOM 701 C C . LEU A 1 93 ? -7.820 -0.852 3.939 1.00 95.69 93 LEU A C 1
ATOM 703 O O . LEU A 1 93 ? -8.664 -0.058 3.533 1.00 95.69 93 LEU A O 1
ATOM 707 N N . ARG A 1 94 ? -7.992 -1.544 5.063 1.00 93.81 94 ARG A N 1
ATOM 708 C CA . ARG A 1 94 ? -9.216 -1.461 5.865 1.00 93.81 94 ARG A CA 1
ATOM 709 C C . ARG A 1 94 ? -9.103 -0.390 6.941 1.00 93.81 94 ARG A C 1
ATOM 711 O O . ARG A 1 94 ? -8.196 -0.433 7.767 1.00 93.81 94 ARG A O 1
ATOM 718 N N . VAL A 1 95 ? -10.097 0.485 7.008 1.00 92.06 95 VAL A N 1
ATOM 719 C CA . VAL A 1 95 ? -10.384 1.288 8.202 1.00 92.06 95 VAL A CA 1
ATOM 720 C C . VAL A 1 95 ? -11.412 0.531 9.038 1.00 92.06 95 VAL A C 1
ATOM 722 O O . VAL A 1 95 ? -12.421 0.065 8.508 1.00 92.06 95 VAL A O 1
ATOM 725 N N . GLU A 1 96 ? -11.140 0.329 10.328 1.00 89.75 96 GLU A N 1
ATOM 726 C CA . GLU A 1 96 ? -12.103 -0.337 11.215 1.00 89.75 96 GLU A CA 1
ATOM 727 C C . GLU A 1 96 ? -13.339 0.571 11.393 1.00 89.75 96 GLU A C 1
ATOM 729 O O . GLU A 1 96 ? -13.210 1.776 11.604 1.00 89.75 96 GLU A O 1
ATOM 734 N N . GLY A 1 97 ? -14.549 0.024 11.258 1.00 89.00 97 GLY A N 1
ATOM 735 C CA . GLY A 1 97 ? -15.786 0.801 11.403 1.00 89.00 97 GLY A CA 1
ATOM 736 C C . GLY A 1 97 ? -16.126 1.108 12.866 1.00 89.00 97 GLY A C 1
ATOM 737 O O . GLY A 1 97 ? -15.714 0.382 13.768 1.00 89.00 97 GLY A O 1
ATOM 738 N N . GLY A 1 98 ? -16.913 2.165 13.100 1.00 88.56 98 GLY A N 1
ATOM 739 C CA . GLY A 1 98 ? -17.467 2.483 14.426 1.00 88.56 98 GLY A CA 1
ATOM 740 C C . GLY A 1 98 ? -16.474 3.077 15.431 1.00 88.56 98 GLY A C 1
ATOM 741 O O . GLY A 1 98 ? -16.748 3.087 16.628 1.00 88.56 98 GLY A O 1
ATOM 742 N N . GLN A 1 99 ? -15.323 3.562 14.970 1.00 90.31 99 GLN A N 1
ATOM 743 C CA . GLN A 1 99 ? -14.321 4.179 15.836 1.00 90.31 99 GLN A CA 1
ATOM 744 C C . GLN A 1 99 ? -14.770 5.577 16.271 1.00 90.31 99 GLN A C 1
ATOM 746 O O . GLN A 1 99 ? -14.997 6.447 15.436 1.00 90.31 99 GLN A O 1
ATOM 751 N N . THR A 1 100 ? -14.890 5.793 17.580 1.00 88.62 100 THR A N 1
ATOM 752 C CA . THR A 1 100 ? -15.336 7.069 18.173 1.00 88.62 100 THR A CA 1
ATOM 753 C C . THR A 1 100 ? -14.244 7.786 18.966 1.00 88.62 100 THR A C 1
ATOM 755 O O . THR A 1 100 ? -14.449 8.912 19.409 1.00 88.62 100 THR A O 1
ATOM 758 N N . ALA A 1 101 ? -13.085 7.148 19.145 1.00 90.00 101 ALA A N 1
ATOM 759 C CA . ALA A 1 101 ? -11.948 7.684 19.877 1.00 90.00 101 ALA A CA 1
ATOM 760 C C . ALA A 1 101 ? -10.639 7.365 19.150 1.00 90.00 101 ALA A C 1
ATOM 762 O O . ALA A 1 101 ? -10.513 6.328 18.498 1.00 90.00 101 ALA A O 1
ATOM 763 N N . GLN A 1 102 ? -9.671 8.267 19.289 1.00 90.50 102 GLN A N 1
ATOM 764 C CA . GLN A 1 102 ? -8.318 8.100 18.770 1.00 90.50 102 GLN A CA 1
ATOM 765 C C . GLN A 1 102 ? -7.476 7.176 19.677 1.00 90.50 102 GLN A C 1
ATOM 767 O O . GLN A 1 102 ? -7.750 7.094 20.878 1.00 90.50 102 GLN A O 1
ATOM 772 N N . PRO A 1 103 ? -6.447 6.500 19.130 1.00 91.06 103 PRO A N 1
ATOM 773 C CA . PRO A 1 103 ? -6.018 6.562 17.732 1.00 91.06 103 PRO A CA 1
ATOM 774 C C . PRO A 1 103 ? -6.935 5.766 16.793 1.00 91.06 103 PRO A C 1
ATOM 776 O O . PRO A 1 103 ? -7.336 4.641 17.093 1.00 91.06 103 PRO A O 1
ATOM 779 N N . TYR A 1 104 ? -7.232 6.343 15.628 1.00 90.12 104 TYR A N 1
ATOM 780 C CA . TYR A 1 104 ? -7.999 5.681 14.579 1.00 90.12 104 TYR A CA 1
ATOM 781 C C . TYR A 1 104 ? -7.154 4.629 13.865 1.00 90.12 104 TY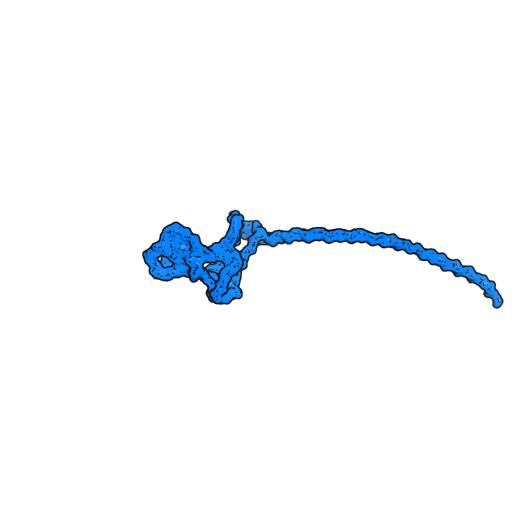R A C 1
ATOM 783 O O . TYR A 1 104 ? -6.013 4.862 13.471 1.00 90.12 104 TYR A O 1
ATOM 791 N N . ARG A 1 105 ? -7.737 3.454 13.672 1.00 91.81 105 ARG A N 1
ATOM 792 C CA . ARG A 1 105 ? -7.085 2.258 13.157 1.00 91.81 105 ARG A CA 1
ATOM 793 C C . ARG A 1 105 ? -7.384 2.056 11.686 1.00 91.81 105 ARG A C 1
ATOM 795 O O . ARG A 1 105 ? -8.546 1.930 11.288 1.00 91.81 105 ARG A O 1
ATOM 802 N N . GLY A 1 106 ? -6.318 1.962 10.903 1.00 92.50 106 GLY A N 1
ATOM 803 C CA . GLY A 1 106 ? -6.367 1.783 9.456 1.00 92.50 106 GLY A CA 1
ATOM 804 C C . GLY A 1 106 ? -5.357 0.761 8.948 1.00 92.50 106 GLY A C 1
ATOM 805 O O . GLY A 1 106 ? -4.624 0.137 9.723 1.00 92.50 106 GLY A O 1
ATOM 806 N N . GLY A 1 107 ? -5.332 0.588 7.631 1.00 93.88 107 GLY A N 1
ATOM 807 C CA . GLY A 1 107 ? -4.289 -0.129 6.909 1.00 93.88 107 GLY A CA 1
ATOM 808 C C . GLY A 1 107 ? -3.448 0.857 6.108 1.00 93.88 107 GLY A C 1
ATOM 809 O O . GLY A 1 107 ? -3.990 1.725 5.438 1.00 93.88 107 GLY A O 1
ATOM 810 N N . GLU A 1 108 ? -2.131 0.697 6.147 1.00 94.19 108 GLU A N 1
ATOM 811 C CA . GLU A 1 108 ? -1.201 1.457 5.312 1.00 94.19 108 GLU A CA 1
ATOM 812 C C . GLU A 1 108 ? -0.197 0.483 4.700 1.00 94.19 108 GLU A C 1
ATOM 814 O O . GLU A 1 108 ? 0.307 -0.424 5.371 1.00 94.19 108 GLU A O 1
ATOM 819 N N . VAL A 1 109 ? 0.114 0.683 3.423 1.00 95.69 109 VAL A N 1
ATOM 820 C CA . VAL A 1 109 ? 1.200 -0.011 2.737 1.00 95.69 109 VAL A CA 1
ATOM 821 C C . VAL A 1 109 ? 2.271 1.000 2.366 1.00 95.69 109 VAL A C 1
ATOM 823 O O . VAL A 1 109 ? 1.976 2.115 1.949 1.00 95.69 109 VAL A O 1
ATOM 826 N N . VAL A 1 110 ? 3.529 0.594 2.475 1.00 93.94 110 VAL A N 1
ATOM 827 C CA . VAL A 1 110 ? 4.660 1.390 2.004 1.00 93.94 110 VAL A CA 1
ATOM 828 C C . VAL A 1 110 ? 5.546 0.548 1.105 1.00 93.94 110 VAL A C 1
ATOM 830 O O . VAL A 1 110 ? 5.655 -0.673 1.270 1.00 93.94 110 VAL A O 1
ATOM 833 N N . THR A 1 111 ? 6.210 1.205 0.158 1.00 92.81 111 THR A N 1
ATOM 834 C CA . THR A 1 111 ? 7.272 0.547 -0.595 1.00 92.81 111 THR A CA 1
ATOM 835 C C . THR A 1 111 ? 8.487 0.306 0.299 1.00 92.81 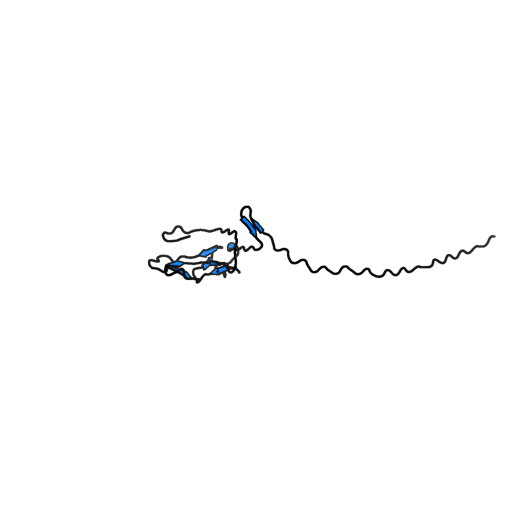111 THR A C 1
ATOM 837 O O . THR A 1 111 ? 8.768 1.066 1.226 1.00 92.81 111 THR A O 1
ATOM 840 N N . THR A 1 112 ? 9.220 -0.773 0.035 1.00 92.56 112 THR A N 1
ATOM 841 C CA . THR A 1 112 ? 10.535 -0.995 0.650 1.00 92.56 112 THR A CA 1
ATOM 842 C C . THR A 1 112 ? 11.659 -0.305 -0.120 1.00 92.56 112 THR A C 1
ATOM 844 O O . THR A 1 112 ? 12.805 -0.366 0.318 1.00 92.56 112 THR A O 1
ATOM 847 N N . ALA A 1 113 ? 11.369 0.293 -1.279 1.00 90.44 113 ALA A N 1
ATOM 848 C CA . ALA A 1 113 ? 12.328 1.131 -1.979 1.00 90.44 113 ALA A CA 1
ATOM 849 C C . ALA A 1 113 ? 12.622 2.387 -1.145 1.00 90.44 113 ALA A C 1
ATOM 851 O O . ALA A 1 113 ? 11.729 2.978 -0.541 1.00 90.44 113 ALA A O 1
ATOM 852 N N . SER A 1 114 ? 13.888 2.783 -1.101 1.00 89.75 114 SER A N 1
ATOM 853 C CA . SER A 1 114 ? 14.372 3.937 -0.346 1.00 89.75 114 SER A CA 1
ATOM 854 C C . SER A 1 114 ? 15.124 4.899 -1.264 1.00 89.75 114 SER A C 1
ATOM 856 O O . SER A 1 114 ? 15.402 4.577 -2.419 1.00 89.75 114 SER A O 1
ATOM 858 N N . ASN A 1 115 ? 15.446 6.092 -0.754 1.00 89.06 115 ASN A N 1
ATOM 859 C CA . ASN A 1 115 ? 16.208 7.117 -1.479 1.00 89.06 115 ASN A CA 1
ATOM 860 C C . ASN A 1 115 ? 15.571 7.536 -2.818 1.00 89.06 115 ASN A C 1
ATOM 862 O O . ASN A 1 115 ? 16.260 7.84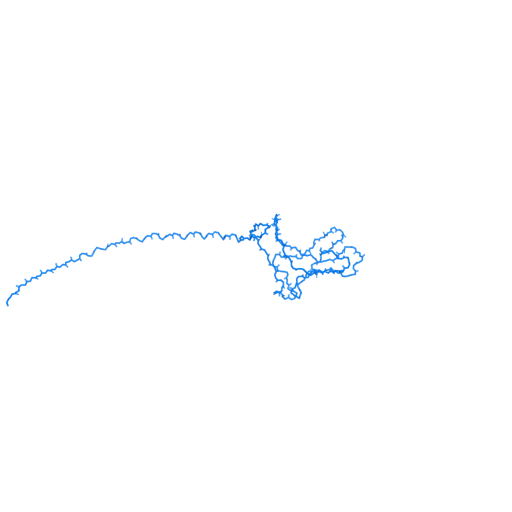3 -3.791 1.00 89.06 115 ASN A O 1
ATOM 866 N N . ILE A 1 116 ? 14.239 7.557 -2.867 1.00 89.81 116 ILE A N 1
ATOM 867 C CA . ILE A 1 116 ? 13.482 8.007 -4.033 1.00 89.81 116 ILE A CA 1
ATOM 868 C C . ILE A 1 116 ? 13.472 9.539 -4.032 1.00 89.81 116 ILE A C 1
ATOM 870 O O . ILE A 1 116 ? 12.758 10.153 -3.246 1.00 89.81 116 ILE A O 1
ATOM 874 N N . LYS A 1 117 ? 14.270 10.160 -4.909 1.00 90.19 117 LYS A N 1
ATOM 875 C CA . LYS A 1 117 ? 14.241 11.619 -5.118 1.00 90.19 117 LYS A CA 1
ATOM 876 C C . LYS A 1 117 ? 13.124 12.046 -6.075 1.00 90.19 117 LYS A C 1
ATOM 878 O O . LYS A 1 117 ? 12.508 13.082 -5.868 1.00 90.19 117 LYS A O 1
ATOM 883 N N . TRP A 1 118 ? 12.874 11.239 -7.108 1.00 90.69 118 TRP A N 1
ATOM 884 C CA . TRP A 1 118 ? 11.863 11.477 -8.138 1.00 90.69 118 TRP A CA 1
ATOM 885 C C . TRP A 1 118 ? 11.125 10.175 -8.441 1.00 90.69 118 TRP A C 1
ATOM 887 O O . TRP A 1 118 ? 11.758 9.123 -8.552 1.00 90.69 118 TRP A O 1
ATOM 897 N N . ALA A 1 119 ? 9.805 10.243 -8.600 1.00 91.50 119 ALA A N 1
ATOM 898 C CA . ALA A 1 119 ? 8.982 9.104 -8.987 1.00 91.50 119 ALA A CA 1
ATOM 899 C C . ALA A 1 119 ? 7.752 9.552 -9.779 1.00 91.50 119 ALA A C 1
ATOM 901 O O . ALA A 1 119 ? 7.228 10.643 -9.569 1.00 91.50 119 ALA A O 1
ATOM 902 N N . SER A 1 120 ? 7.267 8.664 -10.646 1.00 91.69 120 SER A N 1
ATOM 903 C CA . SER A 1 120 ? 5.914 8.714 -11.197 1.00 91.69 120 SER A CA 1
ATOM 904 C C . SER A 1 120 ? 5.144 7.524 -10.636 1.00 91.69 120 SER A C 1
ATOM 906 O O . SER A 1 120 ? 5.559 6.377 -10.815 1.00 91.69 120 SER A O 1
ATOM 908 N N . VAL A 1 121 ? 4.052 7.795 -9.923 1.00 92.19 121 VAL A N 1
ATOM 909 C CA . VAL A 1 121 ? 3.211 6.768 -9.299 1.00 92.19 121 VAL A CA 1
ATOM 910 C C . VAL A 1 121 ? 1.865 6.747 -10.007 1.00 92.19 121 VAL A C 1
ATOM 912 O O . VAL A 1 121 ? 1.258 7.789 -10.240 1.00 92.19 121 VAL A O 1
ATOM 915 N N . ARG A 1 122 ? 1.404 5.548 -10.360 1.00 92.81 122 ARG A N 1
ATOM 916 C CA . ARG A 1 122 ? 0.078 5.309 -10.933 1.00 92.81 122 ARG A CA 1
ATOM 917 C C . ARG A 1 122 ? -0.568 4.172 -10.161 1.00 92.81 122 ARG A C 1
ATOM 919 O O . ARG A 1 122 ? 0.054 3.125 -9.992 1.00 92.81 122 ARG A O 1
ATOM 926 N N . ALA A 1 123 ? -1.795 4.384 -9.711 1.00 93.50 123 ALA A N 1
ATOM 927 C CA . ALA A 1 123 ? -2.582 3.389 -9.001 1.00 93.50 123 ALA A CA 1
ATOM 928 C C . ALA A 1 123 ? -4.000 3.362 -9.574 1.00 93.50 123 ALA A C 1
ATOM 930 O O . ALA A 1 123 ? -4.521 4.384 -10.013 1.00 93.50 123 ALA A O 1
ATOM 931 N N . THR A 1 124 ? -4.611 2.182 -9.579 1.00 95.12 124 THR A N 1
ATOM 932 C CA . THR A 1 124 ? -6.054 2.021 -9.781 1.00 95.12 124 THR A CA 1
ATOM 933 C C . THR A 1 124 ? -6.644 1.711 -8.418 1.00 95.12 124 THR A C 1
ATOM 935 O O . THR A 1 124 ? -6.241 0.729 -7.795 1.00 95.12 124 THR A O 1
ATOM 938 N N . VAL A 1 125 ? -7.530 2.578 -7.934 1.00 94.44 125 VAL A N 1
ATOM 939 C CA . VAL A 1 125 ? -8.064 2.514 -6.570 1.00 94.44 125 VAL A CA 1
ATOM 940 C C . VAL A 1 125 ? -9.583 2.583 -6.591 1.00 94.44 125 VAL A C 1
ATOM 942 O O . VAL A 1 125 ? -10.169 3.277 -7.419 1.00 94.44 125 VAL A O 1
ATOM 945 N N . ILE A 1 126 ? -10.204 1.857 -5.666 1.00 93.44 126 ILE A N 1
ATOM 946 C CA . ILE A 1 126 ? -11.613 2.010 -5.314 1.00 93.44 126 ILE A CA 1
ATOM 947 C C . ILE A 1 126 ? -11.613 2.631 -3.924 1.00 93.44 126 ILE A C 1
ATOM 949 O O . ILE A 1 126 ? -11.014 2.073 -3.004 1.00 93.44 126 ILE A O 1
ATOM 953 N N . LEU A 1 127 ? -12.229 3.800 -3.798 1.00 92.00 127 LEU A N 1
ATOM 954 C CA . LEU A 1 127 ? -12.275 4.550 -2.550 1.00 92.00 127 LEU A CA 1
ATOM 955 C C . LEU A 1 127 ? -13.612 4.320 -1.848 1.00 92.00 127 LEU A C 1
ATOM 957 O O . LEU A 1 127 ? -14.625 4.044 -2.490 1.00 92.00 127 LEU A O 1
ATOM 961 N N . THR A 1 128 ? -13.598 4.415 -0.520 1.00 88.38 128 THR A N 1
ATOM 962 C CA . THR A 1 128 ? -14.829 4.423 0.273 1.00 88.38 128 THR A CA 1
ATOM 963 C C . THR A 1 128 ? -15.297 5.857 0.492 1.00 88.38 128 THR A C 1
ATOM 965 O O . THR A 1 128 ? -14.484 6.752 0.717 1.00 88.38 128 THR A O 1
ATOM 968 N N . GLU A 1 129 ? -16.615 6.049 0.464 1.00 84.94 129 GLU A N 1
ATOM 969 C CA . GLU A 1 129 ? -17.288 7.339 0.676 1.00 84.94 129 GLU A CA 1
ATOM 970 C C . GLU A 1 129 ? -17.873 7.460 2.096 1.00 84.94 129 GLU A C 1
ATOM 972 O O . GLU A 1 129 ? -18.663 8.357 2.395 1.00 84.94 129 GLU A O 1
ATOM 977 N N . THR A 1 130 ? -17.533 6.528 2.994 1.00 83.62 130 THR A N 1
ATOM 978 C CA . THR A 1 130 ? -18.014 6.560 4.379 1.00 83.62 130 THR A CA 1
ATOM 979 C C . THR A 1 130 ? -17.491 7.810 5.101 1.00 83.62 130 THR A C 1
ATOM 981 O O . THR A 1 130 ? -16.278 8.042 5.102 1.00 83.62 130 THR A O 1
ATOM 984 N N . PRO A 1 131 ? -18.360 8.586 5.781 1.00 72.31 131 PRO A N 1
ATOM 985 C CA . PRO A 1 131 ? -17.932 9.747 6.554 1.00 72.31 131 PRO A CA 1
ATOM 986 C C . PRO A 1 131 ? -16.833 9.406 7.566 1.00 72.31 131 PRO A C 1
ATOM 988 O O . PRO A 1 131 ? -16.915 8.402 8.273 1.00 72.31 131 PRO A O 1
ATOM 991 N N . GLY A 1 132 ? -15.823 10.272 7.656 1.00 70.00 132 GLY A N 1
ATOM 992 C CA . GLY A 1 132 ? -14.701 10.111 8.585 1.00 70.00 132 GLY A CA 1
ATOM 993 C C . GLY A 1 132 ? -13.512 9.315 8.038 1.00 70.00 132 GLY A C 1
ATOM 994 O O . GLY A 1 132 ? -12.541 9.133 8.767 1.00 70.00 132 GLY A O 1
ATOM 995 N N . VAL A 1 133 ? -13.545 8.877 6.774 1.00 75.38 133 VAL A N 1
ATOM 996 C CA . VAL A 1 133 ? -12.376 8.295 6.093 1.00 75.38 133 VAL A CA 1
ATOM 997 C C . VAL A 1 133 ? -11.613 9.377 5.319 1.00 75.38 133 VAL A C 1
ATOM 999 O O . VAL A 1 133 ? -12.219 10.213 4.652 1.00 75.38 133 VAL A O 1
ATOM 1002 N N . CYS A 1 134 ? -10.280 9.359 5.416 1.00 73.88 134 CYS A N 1
ATOM 1003 C CA . CYS A 1 134 ? -9.371 10.146 4.582 1.00 73.88 134 CYS A CA 1
ATOM 1004 C C . CYS A 1 134 ? -8.711 9.195 3.575 1.00 73.88 134 CYS A C 1
ATOM 1006 O O . CYS A 1 134 ? -8.089 8.217 3.997 1.00 73.88 134 CYS A O 1
ATOM 1008 N N . ASN A 1 135 ? -8.904 9.459 2.280 1.00 69.38 135 ASN A N 1
ATOM 1009 C CA . ASN A 1 135 ? -8.350 8.674 1.172 1.00 69.38 135 ASN A CA 1
ATOM 1010 C C . ASN A 1 135 ? -7.051 9.293 0.648 1.00 69.38 135 ASN A C 1
ATOM 1012 O O . ASN A 1 135 ? -7.006 10.540 0.536 1.00 69.38 135 ASN A O 1
#

Secondary structure (DSSP, 8-state):
------------------PPP-PPPPP-PPPPPP--EEETTTEEES------GGGSPTTPPPPTTEEE---EETTTEEE-GGGEEEETTEEEEPPPTT--SSSEEE--EEES----SS------------TT---

pLDDT: mean 80.89, std 18.47, range [40.84, 98.44]

Sequence (135 aa):
MGRPSLLVMVFLAACASASPARRPSPSKPAAPVPSVYTIPDAGTFTNRQTWDFSTLSDGAKLPRGLRASKYPVGDTHEYLPRNVFIQGGYLNLRVEGGQTAQPYRGGEVVTTASNIKWASVRATVILTETPGVCN

Foldseek 3Di:
DDDDDDDDDDDDDDPDDDDDDDPPDPDDPDDPDQPWDQDPPQGIDSDDDDDFLLPPAWQDDDDAFKDKDQDDPPWAAGADRVQFTRDPRDTGKDFDPPDPDDNTYIIDMDGPDDPPPGDDDDDDDDDDPDPPDDD

Organism: NCBI:txid1216348